Protein AF-A0A4V2Z3X0-F1 (afdb_monomer)

Mean predicted aligned error: 16.17 Å

Radius of gyration: 26.08 Å; Cα contacts (8 Å, |Δi|>4): 151; chains: 1; bounding box: 39×66×83 Å

Foldseek 3Di:
DDDDDDDDDDDDDDDDDDDDDDDDDDDDDDDDDDDDDDDDDDDDPDDDDDDDDDFPDPPVDDPLLVVQVVVCLVPVDGPPQWDWNDWDDCPVVLDPQADPVRHGWTKIKIQSDGDDPPDDSAQWIWMDTPVWIWIDRHNPPHTDTGD

Organism: NCBI:txid2541721

Solvent-accessible surface area (backbone atoms only — not comparable to full-atom values): 10164 Å² total; per-residue (Å²): 136,86,85,84,84,86,85,84,81,88,84,88,80,86,80,80,87,80,79,88,84,87,85,81,90,79,86,84,84,78,86,88,76,88,80,93,73,90,75,90,78,86,76,77,93,72,85,87,76,86,88,81,82,96,59,75,72,56,87,87,60,60,71,57,48,55,58,49,48,55,46,29,74,76,65,78,40,54,60,91,60,37,56,47,68,46,79,44,82,60,86,86,54,88,56,75,67,46,43,99,85,70,45,79,48,63,39,27,32,28,48,58,48,69,60,47,91,100,51,83,69,70,43,44,34,37,38,36,42,95,89,49,38,32,41,19,74,60,60,75,77,50,76,46,75,62,106

Sequence (147 aa):
MIHRFKSATTRNYLFWLFTFFALACQPATDNYQKTAASSQGAISKKDIKSDVSGRPVNSKIPKKVYTVLDYIRKHDRAPDGYVGGRKFGNFEKHLPLNDSNGRPARYREWDVNPKKKGKNRGAERLVTSEEKAWYTRDHYENFEEIK

Nearest PDB structures (foldseek):
  9jp3-assembly1_A  TM=5.839E-01  e=3.000E+00  Novipirellula artificiosorum
  1uzg-assembly1_B  TM=3.221E-01  e=1.524E+00  dengue virus type 3
  7bq5-assembly1_B  TM=3.815E-01  e=8.542E+00  Zika virus

Structure (mmCIF, N/CA/C/O backbone):
data_AF-A0A4V2Z3X0-F1
#
_entry.id   AF-A0A4V2Z3X0-F1
#
loop_
_atom_site.group_PDB
_atom_site.id
_atom_site.type_symbol
_atom_site.label_atom_id
_atom_site.label_alt_id
_atom_site.label_comp_id
_atom_site.label_asym_id
_atom_site.label_entity_id
_atom_site.label_seq_id
_atom_site.pdbx_PDB_ins_code
_atom_site.Cartn_x
_atom_site.Cartn_y
_atom_site.Cartn_z
_atom_site.occupancy
_atom_site.B_iso_or_equiv
_atom_site.auth_seq_id
_atom_site.auth_comp_id
_atom_site.auth_asym_id
_atom_site.auth_atom_id
_atom_site.pdbx_PDB_model_num
ATOM 1 N N . MET A 1 1 ? -24.569 27.528 -49.225 1.00 47.41 1 MET A N 1
ATOM 2 C CA . MET A 1 1 ? -25.768 27.820 -48.407 1.00 47.41 1 MET A CA 1
ATOM 3 C C . MET A 1 1 ? -25.524 27.335 -46.970 1.00 47.41 1 MET A C 1
ATOM 5 O O . MET A 1 1 ? -25.876 26.226 -46.622 1.00 47.41 1 MET A O 1
ATOM 9 N N . ILE A 1 2 ? -24.570 27.957 -46.271 1.00 51.41 2 ILE A N 1
ATOM 10 C CA . ILE A 1 2 ? -24.711 28.659 -44.974 1.00 51.41 2 ILE A CA 1
ATOM 11 C C . ILE A 1 2 ? -25.678 27.997 -43.968 1.00 51.41 2 ILE A C 1
ATOM 13 O O . ILE A 1 2 ? -26.873 28.285 -43.974 1.00 51.41 2 ILE A O 1
ATOM 17 N N . HIS A 1 3 ? -25.143 27.191 -43.043 1.00 46.25 3 HIS A N 1
ATOM 18 C CA . HIS A 1 3 ? -25.847 26.805 -41.817 1.00 46.25 3 HIS A CA 1
ATOM 19 C C . HIS A 1 3 ? -25.559 27.819 -40.702 1.00 46.25 3 HIS A C 1
ATOM 21 O O . HIS A 1 3 ? -24.411 28.074 -40.341 1.00 46.25 3 HIS A O 1
ATOM 27 N N . ARG A 1 4 ? -26.635 28.419 -40.183 1.00 57.12 4 ARG A N 1
ATOM 28 C CA . ARG A 1 4 ? -26.655 29.393 -39.087 1.00 57.12 4 ARG A CA 1
ATOM 29 C C . ARG A 1 4 ? -26.541 28.679 -37.738 1.00 57.12 4 ARG A C 1
ATOM 31 O O . ARG A 1 4 ? -27.425 27.898 -37.398 1.00 57.12 4 ARG A O 1
ATOM 38 N N . PHE A 1 5 ? -25.534 29.019 -36.936 1.00 60.62 5 PHE A N 1
ATOM 39 C CA . PHE A 1 5 ? -25.535 28.725 -35.502 1.00 60.62 5 PHE A CA 1
ATOM 40 C C . PHE A 1 5 ? -26.186 29.883 -34.738 1.00 60.62 5 PHE A C 1
ATOM 42 O O . PHE A 1 5 ? -25.735 31.024 -34.806 1.00 60.62 5 PHE A O 1
ATOM 49 N N . LYS A 1 6 ? -27.270 29.580 -34.017 1.00 57.28 6 LYS A N 1
ATOM 50 C CA . LYS A 1 6 ? -27.846 30.446 -32.985 1.00 57.28 6 LYS A CA 1
ATOM 51 C C . LYS A 1 6 ? -27.041 30.225 -31.703 1.00 57.28 6 LYS A C 1
ATOM 53 O O . LYS A 1 6 ? -27.023 29.108 -31.199 1.00 57.28 6 LYS A O 1
ATOM 58 N N . SER A 1 7 ? -26.402 31.268 -31.182 1.00 59.59 7 SER A N 1
ATOM 59 C CA . SER A 1 7 ? -25.887 31.281 -29.810 1.00 59.59 7 SER A CA 1
ATOM 60 C C . SER A 1 7 ? -26.827 32.122 -28.957 1.00 59.59 7 SER A C 1
ATOM 62 O O . SER A 1 7 ? -27.193 33.232 -29.343 1.00 59.59 7 SER A O 1
ATOM 64 N N . ALA A 1 8 ? -27.249 31.564 -27.829 1.00 59.69 8 ALA A N 1
ATOM 65 C CA . ALA A 1 8 ? -28.088 32.216 -26.844 1.00 59.69 8 ALA A CA 1
ATOM 66 C C . ALA A 1 8 ? -27.472 32.041 -25.453 1.00 59.69 8 ALA A C 1
ATOM 68 O O . ALA A 1 8 ? -26.941 30.979 -25.133 1.00 59.69 8 ALA A O 1
ATOM 69 N N . THR A 1 9 ? -27.730 33.050 -24.619 1.00 58.22 9 THR A N 1
ATOM 70 C CA . THR A 1 9 ? -27.835 32.995 -23.148 1.00 58.22 9 THR A CA 1
ATOM 71 C C . THR A 1 9 ? -26.636 33.517 -22.338 1.00 58.22 9 THR A C 1
ATOM 73 O O . THR A 1 9 ? -25.744 32.791 -21.921 1.00 58.22 9 THR A O 1
ATOM 76 N N . THR A 1 10 ? -26.695 34.830 -22.089 1.00 59.84 10 THR A N 1
ATOM 77 C CA . THR A 1 10 ? -26.575 35.542 -20.794 1.00 59.84 10 THR A CA 1
ATOM 78 C C . THR A 1 10 ? -26.202 34.756 -19.526 1.00 59.84 10 THR A C 1
ATOM 80 O O . THR A 1 10 ? -26.907 33.814 -19.170 1.00 59.84 10 THR A O 1
ATOM 83 N N . ARG A 1 11 ? -25.307 35.328 -18.697 1.00 62.56 11 ARG A N 1
ATOM 84 C CA . ARG A 1 11 ? -25.654 35.710 -17.306 1.00 62.56 11 ARG A CA 1
ATOM 85 C C . ARG A 1 11 ? -24.600 36.580 -16.612 1.00 62.56 11 ARG A C 1
ATOM 87 O O . ARG A 1 11 ? -23.428 36.235 -16.530 1.00 62.56 11 ARG A O 1
ATOM 94 N N . ASN A 1 12 ? -25.109 37.685 -16.073 1.00 53.34 12 ASN A N 1
ATOM 95 C CA . ASN A 1 12 ? -24.465 38.648 -15.187 1.00 53.34 12 ASN A CA 1
ATOM 96 C C . ASN A 1 12 ? -24.002 37.994 -13.878 1.00 53.34 12 ASN A C 1
ATOM 98 O O . ASN A 1 12 ? -24.761 37.237 -13.272 1.00 53.34 12 ASN A O 1
ATOM 102 N N . TYR A 1 13 ? -22.821 38.378 -13.392 1.00 56.12 13 TYR A N 1
ATOM 103 C CA . TYR A 1 13 ? -22.401 38.144 -12.011 1.00 56.12 13 TYR A CA 1
ATOM 104 C C . TYR A 1 13 ? 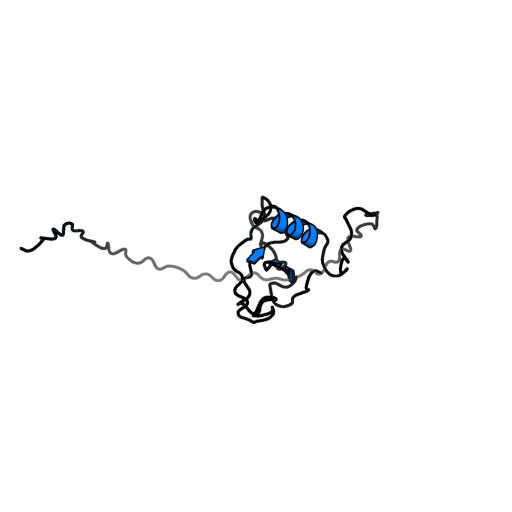-22.095 39.482 -11.339 1.00 56.12 13 TYR A C 1
ATOM 106 O O . TYR A 1 13 ? -21.046 40.087 -11.541 1.00 56.12 13 TYR A O 1
ATOM 114 N N . LEU A 1 14 ? -23.068 39.938 -10.550 1.00 58.66 14 LEU A N 1
ATOM 115 C CA . LEU A 1 14 ? -22.946 41.027 -9.592 1.00 58.66 14 LEU A CA 1
ATOM 116 C C . LEU A 1 14 ? -22.239 40.446 -8.355 1.00 58.66 14 LEU A C 1
ATOM 118 O O . LEU A 1 14 ? -22.847 39.703 -7.585 1.00 58.66 14 LEU A O 1
ATOM 122 N N . PHE A 1 15 ? -20.939 40.700 -8.208 1.00 50.09 15 PHE A N 1
ATOM 123 C CA . PHE A 1 15 ? -20.175 40.264 -7.039 1.00 50.09 15 PHE A CA 1
ATOM 124 C C . PHE A 1 15 ? -20.413 41.230 -5.875 1.00 50.09 15 PHE A C 1
ATOM 126 O O . PHE A 1 15 ? -20.062 42.406 -5.933 1.00 50.09 15 PHE A O 1
ATOM 133 N N . TRP A 1 16 ? -21.038 40.704 -4.826 1.00 50.00 16 TRP A N 1
ATOM 134 C CA . TRP A 1 16 ? -21.226 41.363 -3.540 1.00 50.00 16 TRP A CA 1
ATOM 135 C C . TRP A 1 16 ? -19.878 41.564 -2.834 1.00 50.00 16 TRP A C 1
ATOM 137 O O . TRP A 1 16 ? -19.150 40.606 -2.573 1.00 50.00 16 TRP A O 1
ATOM 147 N N . LEU A 1 17 ? -19.583 42.820 -2.495 1.00 52.94 17 LEU A N 1
ATOM 148 C CA . LEU A 1 17 ? -18.547 43.218 -1.547 1.00 52.94 17 LEU A CA 1
ATOM 149 C C . LEU A 1 17 ? -18.956 42.751 -0.143 1.00 52.94 17 LEU A C 1
ATOM 151 O O . LEU A 1 17 ? -19.873 43.319 0.445 1.00 52.94 17 LEU A O 1
ATOM 155 N N . PHE A 1 18 ? -18.273 41.741 0.401 1.00 59.72 18 PHE A N 1
ATOM 156 C CA . PHE A 1 18 ? -18.331 41.441 1.831 1.00 59.72 18 PHE A CA 1
ATOM 157 C C . PHE A 1 18 ? -17.115 42.041 2.532 1.00 59.72 18 PHE A C 1
ATOM 159 O O . PHE A 1 18 ? -15.962 41.695 2.282 1.00 59.72 18 PHE A O 1
ATOM 166 N N . THR A 1 19 ? -17.432 42.998 3.389 1.00 60.59 19 THR A N 1
ATOM 167 C CA . THR A 1 19 ? -16.558 43.798 4.230 1.00 60.59 19 THR A CA 1
ATOM 168 C C . THR A 1 19 ? -15.903 42.986 5.346 1.00 60.59 19 THR A C 1
ATOM 170 O O . THR A 1 19 ? -16.560 42.209 6.033 1.00 60.59 19 THR A O 1
ATOM 173 N N . PHE A 1 20 ? -14.607 43.251 5.518 1.00 51.56 20 PHE A N 1
ATOM 174 C CA . PHE A 1 20 ? -13.796 43.221 6.738 1.00 51.56 20 PHE A CA 1
ATOM 175 C C . PHE A 1 20 ? -14.487 42.810 8.051 1.00 51.56 20 PHE A C 1
ATOM 177 O O . PHE A 1 20 ? -15.331 43.533 8.575 1.00 51.56 20 PHE A O 1
ATOM 184 N N . PHE A 1 21 ? -13.961 41.755 8.679 1.00 57.47 21 PHE A N 1
ATOM 185 C CA . PHE A 1 21 ? -13.927 41.654 10.136 1.00 57.47 21 PHE A CA 1
ATOM 186 C C . PHE A 1 21 ? -12.548 41.141 10.561 1.00 57.47 21 PHE A C 1
ATOM 188 O O . PHE A 1 21 ? -12.214 39.970 10.398 1.00 57.47 21 PHE A O 1
ATOM 195 N N . ALA A 1 22 ? -11.718 42.060 11.046 1.00 55.94 22 ALA A N 1
ATOM 196 C CA . ALA A 1 22 ? -10.508 41.747 11.786 1.00 55.94 22 ALA A CA 1
ATOM 197 C C . ALA A 1 22 ? -10.879 41.671 13.266 1.00 55.94 22 ALA A C 1
ATOM 199 O O . ALA A 1 22 ? -11.496 42.614 13.750 1.00 55.94 22 ALA A O 1
ATOM 200 N N . LEU A 1 23 ? -10.471 40.620 13.985 1.00 61.12 23 LEU A N 1
ATOM 201 C CA . LEU A 1 23 ? -10.024 40.763 15.373 1.00 61.12 23 LEU A CA 1
ATOM 202 C C . LEU A 1 23 ? -9.364 39.489 15.924 1.00 61.12 23 LE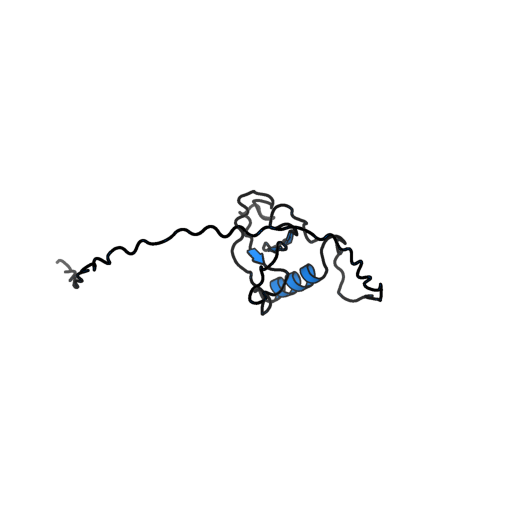U A C 1
ATOM 204 O O . LEU A 1 23 ? -9.896 38.391 15.809 1.00 61.12 23 LEU A O 1
ATOM 208 N N . ALA A 1 24 ? -8.253 39.744 16.615 1.00 55.09 24 ALA A N 1
ATOM 209 C CA . ALA A 1 24 ? -7.669 39.005 17.733 1.00 55.09 24 ALA A CA 1
ATOM 210 C C . ALA A 1 24 ? -6.930 37.680 17.464 1.00 55.09 24 ALA A C 1
ATOM 212 O O . ALA A 1 24 ? -7.474 36.581 1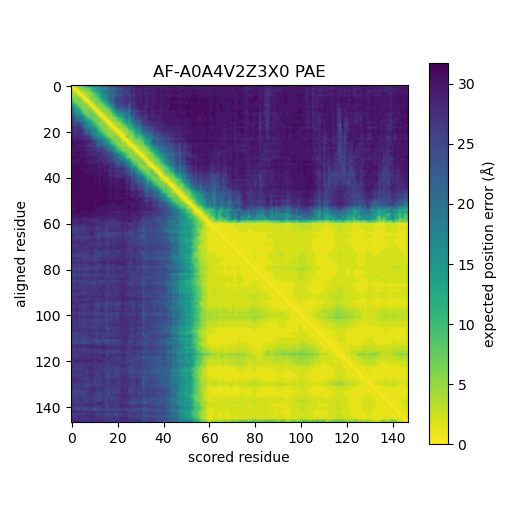7.444 1.00 55.09 24 ALA A O 1
ATOM 213 N N . CYS A 1 25 ? -5.608 37.842 17.414 1.00 47.09 25 CYS A N 1
ATOM 214 C CA . CYS A 1 25 ? -4.602 36.871 17.820 1.00 47.09 25 CYS A CA 1
ATOM 215 C C . CYS A 1 25 ? -4.727 36.572 19.329 1.00 47.09 25 CYS A C 1
ATOM 217 O O . CYS A 1 25 ? -4.799 37.505 20.130 1.00 47.09 25 CYS A O 1
ATOM 219 N N . GLN A 1 26 ? -4.690 35.296 19.715 1.00 66.19 26 GLN A N 1
ATOM 220 C CA . GLN A 1 26 ? -4.328 34.860 21.067 1.00 66.19 26 GLN A CA 1
ATOM 221 C C . GLN A 1 26 ? -3.438 33.609 20.967 1.00 66.19 26 GLN A C 1
ATOM 223 O O . GLN A 1 26 ? -3.891 32.593 20.437 1.00 66.19 26 GLN A O 1
ATOM 228 N N . PRO A 1 27 ? -2.184 33.646 21.453 1.00 55.84 27 PRO A N 1
ATOM 229 C CA . PRO A 1 27 ? -1.396 32.445 21.692 1.00 55.84 27 PRO A CA 1
ATOM 230 C C . PRO A 1 27 ? -1.731 31.873 23.077 1.00 55.84 27 PRO A C 1
ATOM 232 O O . PRO A 1 27 ? -1.501 32.518 24.098 1.00 55.84 27 PRO A O 1
ATOM 235 N N . ALA A 1 28 ? -2.256 30.649 23.119 1.00 58.50 28 ALA A N 1
ATOM 236 C CA . ALA A 1 28 ? -2.343 29.878 24.353 1.00 58.50 28 ALA A CA 1
ATOM 237 C C . ALA A 1 28 ? -1.002 29.165 24.586 1.00 58.50 28 ALA A C 1
ATOM 239 O O . ALA A 1 28 ? -0.613 28.277 23.827 1.00 58.50 28 ALA A O 1
ATOM 240 N N . THR A 1 29 ? -0.272 29.587 25.616 1.00 51.00 29 THR A N 1
ATOM 241 C CA . THR A 1 29 ? 0.888 28.869 26.149 1.00 51.00 29 THR A CA 1
ATOM 242 C C . THR A 1 29 ? 0.403 27.808 27.129 1.00 51.00 29 THR A C 1
ATOM 244 O O . THR A 1 29 ? 0.099 28.137 28.276 1.00 51.00 29 THR A O 1
ATOM 247 N N . ASP A 1 30 ? 0.371 26.545 26.7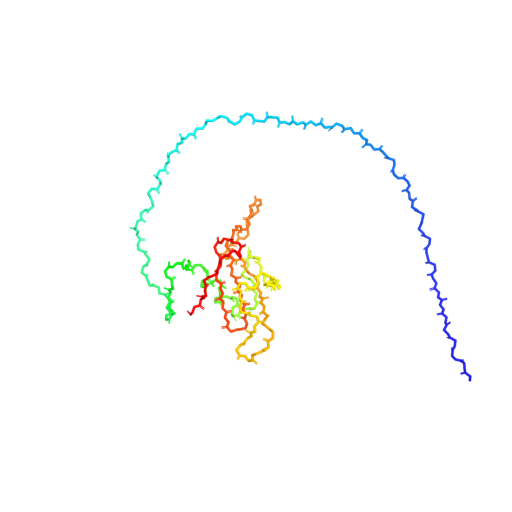11 1.00 47.41 30 ASP A N 1
ATOM 248 C CA . ASP A 1 30 ? 0.242 25.430 27.648 1.00 47.41 30 ASP A CA 1
ATOM 249 C C . ASP A 1 30 ? 1.632 24.946 28.067 1.00 47.41 30 ASP A C 1
ATOM 251 O O . ASP A 1 30 ? 2.394 24.352 27.301 1.00 47.41 30 ASP A O 1
ATOM 255 N N . ASN A 1 31 ? 1.955 25.240 29.326 1.00 47.59 31 ASN A N 1
ATOM 256 C CA . ASN A 1 31 ? 3.069 24.670 30.067 1.00 47.59 31 ASN A CA 1
ATOM 257 C C . ASN A 1 31 ? 2.905 23.147 30.147 1.00 47.59 31 ASN A C 1
ATOM 259 O O . ASN A 1 31 ? 2.089 22.643 30.918 1.00 47.59 31 ASN A O 1
ATOM 263 N N . TYR A 1 32 ? 3.718 22.404 29.398 1.00 33.72 32 TYR A N 1
ATOM 264 C CA . TYR A 1 32 ? 3.840 20.961 29.563 1.00 33.72 32 TYR A CA 1
ATOM 265 C C . TYR A 1 32 ? 4.989 20.661 30.530 1.00 33.72 32 TYR A C 1
ATOM 267 O O . TYR A 1 32 ? 6.158 20.619 30.147 1.00 33.72 32 TYR A O 1
ATOM 275 N N . GLN A 1 33 ? 4.653 20.442 31.801 1.00 37.69 33 GLN A N 1
ATOM 276 C CA . GLN A 1 33 ? 5.527 19.733 32.728 1.00 37.69 33 GLN A CA 1
ATOM 277 C C . GLN A 1 33 ? 4.891 18.416 33.176 1.00 37.69 33 GLN A C 1
ATOM 279 O O . GLN A 1 33 ? 3.797 18.387 33.725 1.00 37.69 33 GLN A O 1
ATOM 284 N N . LYS A 1 34 ? 5.720 17.371 33.051 1.00 34.97 34 LYS A N 1
ATOM 285 C CA . LYS A 1 34 ? 5.824 16.212 33.945 1.00 34.97 34 LYS A CA 1
ATOM 286 C C . LYS A 1 34 ? 4.711 15.159 33.845 1.00 34.97 34 LYS A C 1
ATOM 288 O O . LYS A 1 34 ? 3.622 15.304 34.378 1.00 34.97 34 LYS A O 1
ATOM 293 N N . THR A 1 35 ? 5.072 13.988 33.325 1.00 33.28 35 THR A N 1
ATOM 294 C CA . THR A 1 35 ? 5.347 12.801 34.164 1.00 33.28 35 THR A CA 1
ATOM 295 C C . THR A 1 35 ? 5.779 11.621 33.292 1.00 33.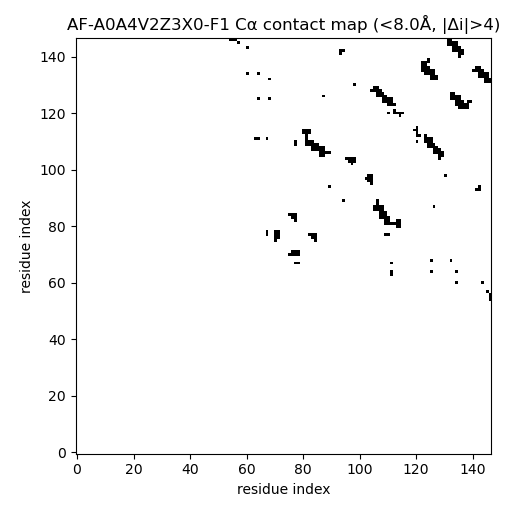28 35 THR A C 1
ATOM 297 O O . THR A 1 35 ? 5.086 11.201 32.371 1.00 33.28 35 THR A O 1
ATOM 300 N N . ALA A 1 36 ? 6.951 11.073 33.607 1.00 37.84 36 ALA A N 1
ATOM 301 C CA . ALA A 1 36 ? 7.309 9.715 33.244 1.00 37.84 36 ALA A CA 1
ATOM 302 C C . ALA A 1 36 ? 6.486 8.754 34.112 1.00 37.84 36 ALA A C 1
ATOM 304 O O . ALA A 1 36 ? 6.528 8.851 35.337 1.00 37.84 36 ALA A O 1
ATOM 305 N N . ALA A 1 37 ? 5.771 7.823 33.485 1.00 37.19 37 ALA A N 1
ATOM 306 C CA . ALA A 1 37 ? 5.239 6.639 34.145 1.00 37.19 37 ALA A CA 1
ATOM 307 C C . ALA A 1 37 ? 5.107 5.498 33.127 1.00 37.19 37 ALA A C 1
ATOM 309 O O . ALA A 1 37 ? 4.144 5.387 32.374 1.00 37.19 37 ALA A O 1
ATOM 310 N N . SER A 1 38 ? 6.148 4.666 33.108 1.00 32.50 38 SER A N 1
ATOM 311 C CA . SER A 1 38 ? 6.048 3.207 33.130 1.00 32.50 38 SER A CA 1
ATOM 312 C C . SER A 1 38 ? 4.617 2.673 33.306 1.00 32.50 38 SER A C 1
ATOM 314 O O . SER A 1 38 ? 4.026 2.807 34.376 1.00 32.50 38 SER A O 1
ATOM 316 N N . SER A 1 39 ? 4.127 1.932 32.315 1.00 39.88 39 SER A N 1
ATOM 317 C CA . SER A 1 39 ? 3.389 0.703 32.604 1.00 39.88 39 SER A CA 1
ATOM 318 C C . SER A 1 39 ? 3.651 -0.324 31.508 1.00 39.88 39 SER A C 1
ATOM 320 O O . SER A 1 39 ? 3.173 -0.252 30.377 1.00 39.88 39 SER A O 1
ATOM 322 N N . GLN A 1 40 ? 4.487 -1.289 31.877 1.00 36.12 40 GLN A N 1
ATOM 323 C CA . GLN A 1 40 ? 4.580 -2.586 31.239 1.00 36.12 40 GLN A CA 1
ATOM 324 C C . GLN A 1 40 ? 3.211 -3.265 31.374 1.00 36.12 40 GLN A C 1
ATOM 326 O O . GLN A 1 40 ? 2.846 -3.751 32.440 1.00 36.12 40 GLN A O 1
ATOM 331 N N . GLY A 1 41 ? 2.438 -3.271 30.292 1.00 29.97 41 GLY A N 1
ATOM 332 C CA . GLY A 1 41 ? 1.264 -4.122 30.145 1.00 29.97 41 GLY A CA 1
ATOM 333 C C . GLY A 1 41 ? 1.683 -5.437 29.507 1.00 29.97 41 GLY A C 1
ATOM 334 O O . GLY A 1 41 ? 1.774 -5.536 28.285 1.00 29.97 41 GLY A O 1
ATOM 335 N N . ALA A 1 42 ? 1.977 -6.434 30.338 1.00 37.78 42 ALA A N 1
ATOM 336 C CA . ALA A 1 42 ? 2.205 -7.806 29.916 1.00 37.78 42 ALA A CA 1
ATOM 337 C C . ALA A 1 42 ? 0.953 -8.349 29.206 1.00 37.78 42 ALA A C 1
ATOM 339 O O . ALA A 1 42 ? -0.059 -8.628 29.847 1.00 37.78 42 ALA A O 1
ATOM 340 N N . ILE A 1 43 ? 1.017 -8.521 27.883 1.00 37.91 43 ILE A N 1
ATOM 341 C CA . ILE A 1 43 ? 0.038 -9.330 27.153 1.00 37.91 43 ILE A CA 1
ATOM 342 C C . ILE A 1 43 ? 0.636 -10.715 26.949 1.00 37.91 43 ILE A C 1
ATOM 344 O O . ILE A 1 43 ? 1.602 -10.927 26.216 1.00 37.91 43 ILE A O 1
ATOM 348 N N . SER A 1 44 ? 0.021 -11.624 27.694 1.00 34.91 44 SER A N 1
ATOM 349 C CA . SER A 1 44 ? 0.133 -13.070 27.680 1.00 34.91 44 SER A CA 1
ATOM 350 C C . SER A 1 44 ? 0.374 -13.648 26.282 1.00 34.91 44 SER A C 1
ATOM 352 O O . SER A 1 44 ? -0.425 -13.472 25.360 1.00 34.91 44 SER A O 1
ATOM 354 N N . LYS A 1 45 ? 1.473 -14.401 26.157 1.00 47.44 45 LYS A N 1
ATOM 355 C CA . LYS A 1 45 ? 1.640 -15.431 25.133 1.00 47.44 45 LYS A CA 1
ATOM 356 C C . LYS A 1 45 ? 0.560 -16.486 25.365 1.00 47.44 45 LYS A C 1
ATOM 358 O O . LYS A 1 45 ? 0.717 -17.337 26.236 1.00 47.44 45 LYS A O 1
ATOM 363 N N . LYS A 1 46 ? -0.512 -16.450 24.579 1.00 37.44 46 LYS A N 1
ATOM 364 C CA . LYS A 1 46 ? -1.400 -17.601 24.433 1.00 37.44 46 LYS A CA 1
ATOM 365 C C . LYS A 1 46 ? -1.895 -17.707 22.994 1.00 37.44 46 LYS A C 1
ATOM 367 O O . LYS A 1 46 ? -2.739 -16.941 22.551 1.00 37.44 46 LYS A O 1
ATOM 372 N N . ASP A 1 47 ? -1.258 -18.636 22.291 1.00 50.19 47 ASP A N 1
ATOM 373 C CA . ASP A 1 47 ? -1.807 -19.479 21.232 1.00 50.19 47 ASP A CA 1
ATOM 374 C C . ASP A 1 47 ? -2.564 -18.797 20.082 1.00 50.19 47 ASP A C 1
ATOM 376 O O . ASP A 1 47 ? -3.785 -18.681 20.092 1.00 50.19 47 ASP A O 1
ATOM 380 N N . ILE A 1 48 ? -1.846 -18.494 18.996 1.00 44.09 48 ILE A N 1
ATOM 381 C CA . ILE A 1 48 ? -2.433 -18.569 17.650 1.00 44.09 48 ILE A CA 1
ATOM 382 C C . ILE A 1 48 ? -1.583 -19.533 16.822 1.00 44.09 48 ILE A C 1
ATOM 384 O O . ILE A 1 48 ? -0.656 -19.141 16.112 1.00 44.09 48 ILE A O 1
ATOM 388 N N . LYS A 1 49 ? -1.903 -20.823 16.949 1.00 45.97 49 LYS A N 1
ATOM 389 C CA . LYS A 1 49 ? -1.576 -21.836 15.944 1.00 45.97 49 LYS A CA 1
ATOM 390 C C . LYS A 1 49 ? -2.634 -21.784 14.838 1.00 45.97 49 LYS A C 1
ATOM 392 O O . LYS A 1 49 ? -3.813 -21.723 15.160 1.00 45.97 49 LYS A O 1
ATOM 397 N N . SER A 1 50 ? -2.148 -21.796 13.588 1.00 52.69 50 SER A N 1
ATOM 398 C CA . SER A 1 50 ? -2.759 -22.296 12.334 1.00 52.69 50 SER A CA 1
ATOM 399 C C . SER A 1 50 ? -4.236 -21.963 12.083 1.00 52.69 50 SER A C 1
ATOM 401 O O . SER A 1 50 ? -5.108 -22.366 12.832 1.00 52.69 50 SER A O 1
ATOM 403 N N . ASP A 1 51 ? -4.610 -21.304 10.993 1.00 50.09 51 ASP A N 1
ATOM 404 C CA . ASP A 1 51 ? -4.604 -21.958 9.681 1.00 50.09 51 ASP A CA 1
ATOM 405 C C . ASP A 1 51 ? -4.990 -20.922 8.607 1.00 50.09 51 ASP A C 1
ATOM 407 O O . ASP A 1 51 ? -6.091 -20.388 8.673 1.00 50.09 51 ASP A O 1
ATOM 411 N N . VAL A 1 52 ? -4.073 -20.568 7.696 1.00 51.31 52 VAL A N 1
ATOM 412 C CA . VAL A 1 52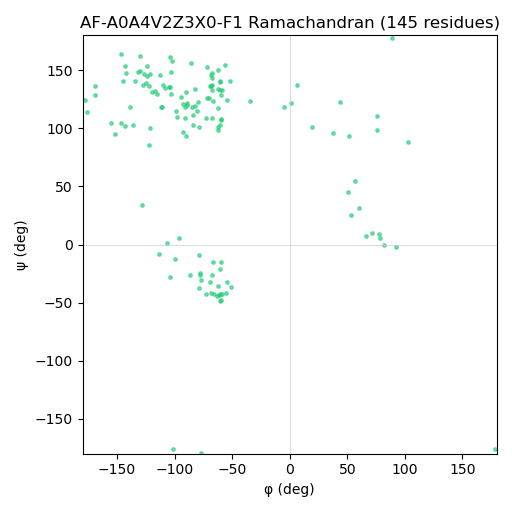 ? -4.373 -20.009 6.359 1.00 51.31 52 VAL A CA 1
ATOM 413 C C . VAL A 1 52 ? -3.178 -20.337 5.452 1.00 51.31 52 VAL A C 1
ATOM 415 O O . VAL A 1 52 ? -2.104 -19.753 5.585 1.00 51.31 52 VAL A O 1
ATOM 418 N N . SER A 1 53 ? -3.378 -21.326 4.582 1.00 52.31 53 SER A N 1
ATOM 419 C CA . SER A 1 53 ? -2.756 -21.544 3.266 1.00 52.31 53 SER A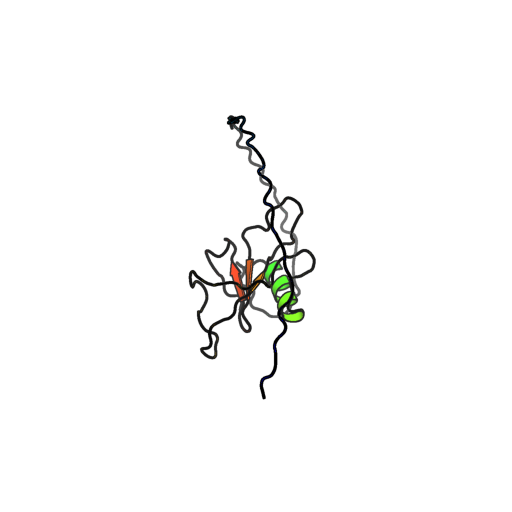 CA 1
ATOM 420 C C . SER A 1 53 ? -1.424 -20.831 2.942 1.00 52.31 53 SER A C 1
ATOM 422 O O . SER A 1 53 ? -1.396 -19.693 2.477 1.00 52.31 53 SER A O 1
ATOM 424 N N . GLY A 1 54 ? -0.323 -21.579 3.053 1.00 55.38 54 GLY A N 1
ATOM 425 C CA . GLY A 1 54 ? 0.624 -21.801 1.947 1.00 55.38 54 GLY A CA 1
ATOM 426 C C . GLY A 1 54 ? 1.461 -20.651 1.370 1.00 55.38 54 GLY A C 1
ATOM 427 O O . GLY A 1 54 ? 2.141 -20.892 0.376 1.00 55.38 54 GLY A O 1
ATOM 428 N N . ARG A 1 55 ? 1.466 -19.440 1.940 1.00 57.78 55 ARG A N 1
ATOM 429 C CA . ARG A 1 55 ? 2.355 -18.347 1.496 1.00 57.78 55 ARG A CA 1
ATOM 430 C C . ARG A 1 55 ? 3.514 -18.157 2.483 1.00 57.78 55 ARG A C 1
ATOM 432 O O . ARG A 1 55 ? 3.253 -18.167 3.688 1.00 57.78 55 ARG A O 1
ATOM 439 N N . PRO A 1 56 ? 4.778 -17.995 2.042 1.00 56.75 56 PRO A N 1
ATOM 440 C CA . PRO A 1 56 ? 5.886 -17.698 2.948 1.00 56.75 56 PRO A CA 1
ATOM 441 C C . PRO A 1 56 ? 5.646 -16.352 3.643 1.00 56.75 56 PRO A C 1
ATOM 443 O O . PRO A 1 56 ? 5.888 -15.284 3.089 1.00 56.75 56 PRO A O 1
ATOM 446 N N . VAL A 1 57 ? 5.147 -16.401 4.878 1.00 58.94 57 VAL A N 1
ATOM 447 C CA . VAL A 1 57 ? 4.893 -15.204 5.678 1.00 58.94 57 VAL A CA 1
ATOM 448 C C . VAL A 1 57 ? 6.237 -14.646 6.136 1.00 58.94 57 VAL A C 1
ATOM 450 O O . VAL A 1 57 ? 6.897 -15.219 7.002 1.00 58.94 57 VAL A O 1
ATOM 453 N N . ASN A 1 58 ? 6.649 -13.510 5.573 1.00 72.94 58 ASN A N 1
ATOM 454 C CA . ASN A 1 58 ? 7.735 -12.721 6.148 1.00 72.94 58 ASN A CA 1
ATOM 455 C C . ASN A 1 58 ? 7.286 -12.259 7.543 1.00 72.94 58 ASN A C 1
ATOM 457 O O . ASN A 1 58 ? 6.310 -11.515 7.660 1.00 72.94 58 ASN A O 1
ATOM 461 N N . SER A 1 59 ? 7.992 -12.696 8.590 1.00 72.62 59 SER A N 1
ATOM 462 C CA . SER A 1 59 ? 7.649 -12.430 9.995 1.00 72.62 59 SER A CA 1
ATOM 463 C C . SER A 1 59 ? 7.612 -10.941 10.358 1.00 72.62 59 SER A C 1
ATOM 465 O O . SER A 1 59 ? 7.045 -10.581 11.389 1.00 72.62 59 SER A O 1
ATOM 467 N N . LYS A 1 60 ? 8.173 -10.067 9.512 1.00 88.88 60 LYS A N 1
ATOM 468 C CA . LYS A 1 60 ? 8.130 -8.607 9.668 1.00 88.88 60 LYS A CA 1
ATOM 469 C C . LYS A 1 60 ? 6.797 -7.981 9.243 1.00 88.88 60 LYS A C 1
ATOM 471 O O . LYS A 1 60 ? 6.438 -6.922 9.756 1.00 88.88 60 LYS A O 1
ATOM 476 N N . ILE A 1 61 ? 6.042 -8.638 8.360 1.00 95.62 61 ILE A N 1
ATOM 477 C CA . ILE A 1 61 ? 4.779 -8.116 7.826 1.00 95.62 61 ILE A CA 1
ATOM 478 C C . ILE A 1 61 ? 3.612 -8.634 8.684 1.00 95.62 61 ILE A C 1
ATOM 480 O O . ILE A 1 61 ? 3.412 -9.848 8.780 1.00 95.62 61 ILE A O 1
ATOM 484 N N . PRO A 1 62 ? 2.799 -7.757 9.303 1.00 96.12 62 PRO A N 1
ATOM 485 C CA . PRO A 1 62 ? 1.684 -8.188 10.144 1.00 96.12 62 PRO A CA 1
ATOM 486 C C . PRO A 1 62 ? 0.636 -9.021 9.386 1.00 96.12 62 PRO A C 1
ATOM 488 O O . PRO A 1 62 ? 0.232 -8.659 8.282 1.00 96.12 62 PRO A O 1
ATOM 491 N N . LYS A 1 63 ? 0.087 -10.072 10.019 1.00 96.12 63 LYS A N 1
ATOM 492 C CA . LYS A 1 63 ? -0.931 -10.970 9.419 1.00 96.12 63 LYS A CA 1
ATOM 493 C C . LYS A 1 63 ? -2.127 -10.224 8.804 1.00 96.12 63 LYS A C 1
ATOM 495 O O . LYS A 1 63 ? -2.602 -10.605 7.739 1.00 96.12 63 LYS A O 1
ATOM 500 N N . LYS A 1 64 ? -2.567 -9.123 9.430 1.00 96.56 64 LYS A N 1
ATOM 501 C CA . LYS A 1 64 ? -3.664 -8.268 8.933 1.00 96.56 64 LYS A CA 1
ATOM 502 C C . LYS A 1 64 ? -3.439 -7.768 7.500 1.00 96.56 64 LYS A C 1
ATOM 504 O O . LYS A 1 64 ? -4.402 -7.616 6.761 1.00 96.56 64 LYS A O 1
ATOM 509 N N . VAL A 1 65 ? -2.185 -7.536 7.101 1.00 98.19 65 VAL A N 1
ATOM 510 C CA . VAL A 1 65 ? -1.840 -7.032 5.765 1.00 98.19 65 VAL A CA 1
ATOM 511 C C . VAL A 1 65 ? -2.188 -8.069 4.703 1.00 98.19 65 VAL A C 1
ATOM 513 O O . VAL A 1 65 ? -2.794 -7.717 3.696 1.00 98.19 65 VAL A O 1
ATOM 516 N N . TYR A 1 66 ? -1.884 -9.344 4.959 1.00 97.88 66 TYR A N 1
ATOM 517 C CA . TYR A 1 66 ? -2.239 -10.450 4.067 1.00 97.88 66 TYR A CA 1
ATOM 518 C C . TYR A 1 66 ? -3.758 -10.591 3.938 1.00 97.88 66 TYR A C 1
ATOM 520 O O . TYR A 1 66 ? -4.270 -10.657 2.829 1.00 97.88 66 TYR A O 1
ATOM 528 N N . THR A 1 67 ? -4.496 -10.508 5.050 1.00 97.81 67 THR A N 1
ATOM 529 C CA . THR A 1 67 ? -5.969 -10.547 5.024 1.00 97.81 67 THR A CA 1
ATOM 530 C C . THR A 1 67 ? -6.568 -9.424 4.171 1.00 97.81 67 THR A C 1
ATOM 532 O O . THR A 1 67 ? -7.494 -9.654 3.396 1.00 97.81 67 THR A O 1
ATOM 535 N N . VAL A 1 68 ? -6.035 -8.205 4.290 1.00 98.44 68 VAL A N 1
ATOM 536 C CA . VAL A 1 68 ? -6.482 -7.062 3.481 1.00 98.44 68 VAL A CA 1
ATOM 537 C C . VAL A 1 68 ? -6.093 -7.249 2.010 1.00 98.44 68 VAL A C 1
ATOM 539 O O . VAL A 1 68 ? -6.914 -6.985 1.133 1.00 98.44 68 VAL A O 1
ATOM 542 N N . LEU A 1 69 ? -4.881 -7.740 1.729 1.00 98.56 69 LEU A N 1
ATOM 543 C CA . LEU A 1 69 ? -4.421 -8.033 0.371 1.00 98.56 69 LEU A CA 1
ATOM 544 C C . LEU A 1 69 ? -5.321 -9.065 -0.318 1.00 98.56 69 LEU A C 1
ATOM 546 O O . LEU A 1 69 ? -5.752 -8.823 -1.443 1.00 98.56 69 LEU A O 1
ATOM 550 N N . ASP A 1 70 ? -5.646 -10.168 0.353 1.00 98.44 70 ASP A N 1
ATOM 551 C CA . ASP A 1 70 ? -6.512 -11.217 -0.196 1.00 98.44 70 ASP A CA 1
ATOM 552 C C . ASP A 1 70 ? -7.905 -10.669 -0.530 1.00 98.44 70 ASP A C 1
ATOM 554 O O . ASP A 1 70 ? -8.443 -10.928 -1.610 1.00 98.44 70 ASP A O 1
ATOM 558 N N . TYR A 1 71 ? -8.464 -9.834 0.353 1.00 98.69 71 TYR A N 1
ATOM 559 C CA . TYR A 1 71 ? -9.734 -9.158 0.096 1.00 98.69 71 TYR A CA 1
ATOM 560 C C . TYR A 1 71 ? -9.658 -8.258 -1.144 1.00 98.69 71 TYR A C 1
ATOM 562 O O . TYR A 1 71 ? -10.520 -8.337 -2.020 1.00 98.69 71 TYR A O 1
ATOM 570 N N . ILE A 1 72 ? -8.619 -7.424 -1.252 1.00 98.50 72 ILE A N 1
ATOM 571 C CA . ILE A 1 72 ? -8.429 -6.519 -2.395 1.00 98.50 72 ILE A CA 1
ATOM 572 C C . ILE A 1 72 ? -8.291 -7.309 -3.694 1.00 98.50 72 ILE A C 1
ATOM 574 O O . ILE A 1 72 ? -8.913 -6.949 -4.687 1.00 98.50 72 ILE A O 1
ATOM 578 N N . ARG A 1 73 ? -7.517 -8.400 -3.701 1.00 98.00 73 ARG A N 1
ATOM 579 C CA . ARG A 1 73 ? -7.344 -9.243 -4.894 1.00 98.00 73 ARG A CA 1
ATOM 580 C C . ARG A 1 73 ? -8.654 -9.878 -5.347 1.00 98.00 73 ARG A C 1
ATOM 582 O O . ARG A 1 73 ? -8.873 -10.008 -6.545 1.00 98.00 73 ARG A O 1
ATOM 589 N N . LYS A 1 74 ? -9.523 -10.244 -4.404 1.00 98.50 74 LYS A N 1
ATOM 590 C CA . LYS A 1 74 ? -10.818 -10.867 -4.691 1.00 98.50 74 LYS A CA 1
ATOM 591 C C . LYS A 1 74 ? -11.894 -9.871 -5.126 1.00 98.50 74 LYS A C 1
ATOM 593 O O . LYS A 1 74 ? -12.733 -10.211 -5.953 1.00 98.50 74 LYS A O 1
ATOM 598 N N . HIS A 1 75 ? -11.913 -8.679 -4.537 1.00 98.44 75 HIS A N 1
ATOM 599 C CA . HIS A 1 75 ? -13.036 -7.742 -4.664 1.00 98.44 75 HIS A CA 1
ATOM 600 C C . HIS A 1 75 ? -12.703 -6.454 -5.418 1.00 98.44 75 HIS A C 1
ATOM 602 O O . HIS A 1 75 ? -13.603 -5.655 -5.665 1.00 98.44 75 HIS A O 1
ATOM 608 N N . ASP A 1 76 ? -11.429 -6.226 -5.726 1.00 98.12 76 ASP A N 1
ATOM 609 C CA . ASP A 1 76 ? -10.905 -5.010 -6.353 1.00 98.12 76 ASP A CA 1
ATOM 610 C C . ASP A 1 76 ? -11.290 -3.698 -5.636 1.00 98.12 76 ASP A C 1
ATOM 612 O O . ASP A 1 76 ? -11.326 -2.616 -6.220 1.00 98.12 76 ASP A O 1
ATOM 616 N N . ARG A 1 77 ? -11.574 -3.774 -4.330 1.00 98.62 77 ARG A N 1
ATOM 617 C CA . ARG A 1 77 ? -11.963 -2.637 -3.486 1.00 98.62 77 ARG A CA 1
ATOM 618 C C . ARG A 1 77 ? -11.456 -2.798 -2.059 1.00 98.62 77 ARG A C 1
ATOM 620 O O . ARG A 1 77 ? -11.106 -3.896 -1.630 1.00 98.62 77 ARG A O 1
ATOM 627 N N . ALA A 1 78 ? -11.459 -1.699 -1.308 1.00 98.44 7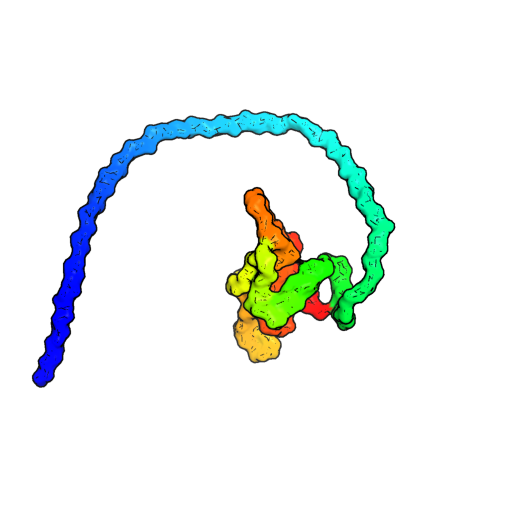8 ALA A N 1
ATOM 628 C CA . ALA A 1 78 ? -11.122 -1.731 0.108 1.00 98.44 78 ALA A CA 1
ATOM 629 C C . ALA A 1 78 ? -12.201 -2.504 0.897 1.00 98.44 78 ALA A C 1
ATOM 631 O O . ALA A 1 78 ? -13.382 -2.438 0.527 1.00 98.44 78 ALA A O 1
ATOM 632 N N . PRO A 1 79 ? -11.826 -3.207 1.982 1.00 98.50 79 PRO A N 1
ATOM 633 C CA . PRO A 1 79 ? -12.793 -3.742 2.934 1.00 98.50 79 PRO A CA 1
ATOM 634 C C . PRO A 1 79 ? -13.694 -2.645 3.508 1.00 98.50 79 PRO A C 1
ATOM 636 O O . PRO A 1 79 ? -13.305 -1.476 3.589 1.00 98.50 79 PRO A O 1
ATOM 639 N N . ASP A 1 80 ? -14.894 -3.015 3.944 1.00 98.19 80 ASP A N 1
ATOM 640 C CA . ASP A 1 80 ? -15.827 -2.051 4.524 1.00 98.19 80 ASP A CA 1
ATOM 641 C C . ASP A 1 80 ? -15.221 -1.404 5.782 1.00 98.19 80 ASP A C 1
ATOM 643 O O . ASP A 1 80 ? -14.636 -2.066 6.640 1.00 98.19 80 ASP A O 1
ATOM 647 N N . GLY A 1 81 ? -15.313 -0.075 5.871 1.00 97.94 81 GLY A N 1
ATOM 648 C CA . GLY A 1 81 ? -14.681 0.707 6.940 1.00 97.94 81 GLY A CA 1
ATOM 649 C C . GLY A 1 81 ? -13.191 1.012 6.732 1.00 97.94 81 GLY A C 1
ATOM 650 O O . GLY A 1 81 ? -12.599 1.700 7.563 1.00 97.94 81 GLY A O 1
ATOM 651 N N . TYR A 1 82 ? -12.580 0.564 5.633 1.00 98.56 82 TYR A N 1
ATOM 652 C CA . TYR A 1 82 ? -11.208 0.905 5.244 1.00 98.56 82 TYR A CA 1
ATOM 653 C C . TYR A 1 82 ? -11.221 1.937 4.110 1.00 98.56 82 TYR A C 1
ATOM 655 O O . TYR A 1 82 ? -12.224 2.126 3.423 1.00 98.56 82 TYR A O 1
ATOM 663 N N . VAL A 1 83 ? -10.097 2.626 3.904 1.00 98.38 83 VAL A N 1
ATOM 664 C CA . VAL A 1 83 ? -9.928 3.574 2.794 1.00 98.38 83 VAL A CA 1
ATOM 665 C C . VAL A 1 83 ? -8.810 3.086 1.880 1.00 98.38 83 VAL A C 1
ATOM 667 O O . VAL A 1 83 ? -7.726 2.745 2.345 1.00 98.38 83 VAL A O 1
ATOM 670 N N . GLY A 1 84 ? -9.048 3.076 0.571 1.00 98.31 84 GLY A N 1
ATOM 671 C CA . GLY A 1 84 ? -8.051 2.651 -0.407 1.00 98.31 84 GLY A CA 1
ATOM 672 C C . GLY A 1 84 ? -8.565 2.679 -1.841 1.00 98.31 84 GLY A C 1
ATOM 673 O O . GLY A 1 84 ? -9.683 3.122 -2.099 1.00 98.31 84 GLY A O 1
ATOM 674 N N . GLY A 1 85 ? -7.726 2.220 -2.765 1.00 98.44 85 GLY A N 1
ATOM 675 C CA . GLY A 1 85 ? -8.022 2.098 -4.194 1.00 98.44 85 GLY A CA 1
ATOM 676 C C . GLY A 1 85 ? -7.617 3.312 -5.025 1.00 98.44 85 GLY A C 1
ATOM 677 O O . GLY A 1 85 ? -7.743 3.296 -6.248 1.00 98.44 85 GLY A O 1
ATOM 678 N N . ARG A 1 86 ? -7.090 4.360 -4.384 1.00 98.50 86 ARG A N 1
ATOM 679 C CA . ARG A 1 86 ? -6.561 5.545 -5.070 1.00 98.50 86 ARG A CA 1
ATOM 680 C C . ARG A 1 86 ? -5.248 5.203 -5.767 1.00 98.50 86 ARG A C 1
ATOM 682 O O . ARG A 1 86 ? -4.511 4.335 -5.305 1.00 98.50 86 ARG A O 1
ATOM 689 N N . LYS A 1 87 ? -4.934 5.923 -6.848 1.00 98.62 87 LYS A N 1
ATOM 690 C CA . LYS A 1 87 ? -3.630 5.834 -7.519 1.00 98.62 87 LYS A CA 1
ATOM 691 C C . LYS A 1 87 ? -2.516 6.213 -6.538 1.00 98.62 87 LYS A C 1
ATOM 693 O O . LYS A 1 87 ? -2.562 7.295 -5.961 1.00 98.62 87 LYS A O 1
ATOM 698 N N . PHE A 1 88 ? -1.505 5.358 -6.427 1.00 98.81 88 PHE A N 1
ATOM 699 C CA . PHE A 1 88 ? -0.241 5.684 -5.774 1.00 98.81 88 PHE A CA 1
ATOM 700 C C . PHE A 1 88 ? 0.760 6.159 -6.833 1.00 98.81 88 PHE A C 1
ATOM 702 O O . PHE A 1 88 ? 0.943 5.503 -7.859 1.00 98.81 88 PHE A O 1
ATOM 709 N N . GLY A 1 89 ? 1.347 7.337 -6.622 1.00 98.31 89 GLY A N 1
ATOM 710 C CA . GLY A 1 89 ? 2.165 8.016 -7.630 1.00 98.31 89 GLY A CA 1
ATOM 711 C C . GLY A 1 89 ? 3.569 7.439 -7.803 1.00 98.31 89 GLY A C 1
ATOM 712 O O . GLY A 1 89 ? 4.086 7.486 -8.915 1.00 98.31 89 GLY A O 1
ATOM 713 N N . ASN A 1 90 ? 4.154 6.878 -6.738 1.00 98.50 90 ASN A N 1
ATOM 714 C CA . ASN A 1 90 ? 5.551 6.427 -6.703 1.00 98.50 90 ASN A CA 1
ATOM 715 C C . ASN A 1 90 ? 6.539 7.515 -7.187 1.00 98.50 90 ASN A C 1
ATOM 717 O O . ASN A 1 90 ? 7.418 7.246 -8.006 1.00 98.50 90 ASN A O 1
ATOM 721 N N . PHE A 1 91 ? 6.373 8.760 -6.726 1.00 97.88 91 PHE A N 1
ATOM 722 C CA . PHE A 1 91 ? 7.171 9.902 -7.195 1.00 97.88 91 PHE A CA 1
ATOM 723 C C . PHE A 1 91 ? 8.630 9.820 -6.733 1.00 97.88 91 PHE A C 1
ATOM 725 O O . PHE A 1 91 ? 9.540 10.205 -7.464 1.00 97.88 91 PHE A O 1
ATOM 732 N N . GLU A 1 92 ? 8.835 9.241 -5.554 1.00 98.00 92 GLU A N 1
ATOM 733 C CA . GLU A 1 92 ? 10.118 8.970 -4.908 1.00 98.00 92 GLU A CA 1
ATOM 734 C C . GLU A 1 92 ? 10.804 7.722 -5.486 1.00 98.00 92 GLU A C 1
ATOM 736 O O . GLU A 1 92 ? 11.976 7.472 -5.221 1.00 98.00 92 GLU A O 1
ATOM 741 N N . LYS A 1 93 ? 10.089 6.957 -6.326 1.00 98.06 93 LYS A N 1
ATOM 742 C CA . LYS A 1 93 ? 10.602 5.791 -7.062 1.00 98.06 93 LYS A CA 1
ATOM 743 C C . LYS A 1 93 ? 11.133 4.670 -6.160 1.00 98.06 93 LYS A C 1
ATOM 745 O O . LYS A 1 93 ? 12.027 3.928 -6.557 1.00 98.06 93 LYS A O 1
ATOM 750 N N . HIS A 1 94 ? 10.557 4.515 -4.967 1.00 98.31 94 HIS A N 1
ATOM 751 C CA . HIS A 1 94 ? 10.861 3.398 -4.068 1.00 98.31 94 HIS A CA 1
ATOM 752 C C . HIS A 1 94 ? 10.383 2.046 -4.618 1.00 98.31 94 HIS A C 1
ATOM 754 O O . HIS A 1 94 ? 10.945 1.006 -4.279 1.00 98.31 94 HIS A O 1
ATOM 760 N N . LEU A 1 95 ? 9.352 2.051 -5.469 1.00 98.44 95 LEU A N 1
ATOM 761 C CA . LEU A 1 95 ? 8.850 0.860 -6.158 1.00 98.44 95 LEU A CA 1
ATOM 762 C C . LEU A 1 95 ? 9.334 0.817 -7.618 1.00 98.44 95 LEU A C 1
ATOM 764 O O . LEU A 1 95 ? 9.632 1.872 -8.189 1.00 98.44 95 LEU A O 1
ATOM 768 N N . PRO A 1 96 ? 9.361 -0.366 -8.265 1.00 98.31 96 PRO A N 1
ATOM 769 C CA . PRO A 1 96 ? 9.728 -0.489 -9.674 1.00 98.31 96 PRO A CA 1
ATOM 770 C C . PRO A 1 96 ? 8.933 0.458 -10.582 1.00 98.31 96 PRO A C 1
ATOM 772 O O . PRO A 1 96 ? 7.732 0.658 -10.400 1.00 98.31 96 PRO A O 1
ATOM 775 N N . LEU A 1 97 ? 9.589 1.037 -11.586 1.00 98.12 97 LEU A N 1
ATOM 776 C CA . LEU A 1 97 ? 8.921 1.951 -12.519 1.00 98.12 97 LEU A CA 1
ATOM 777 C C . LEU A 1 97 ? 8.090 1.216 -13.573 1.00 98.12 97 LEU A C 1
ATOM 779 O O . LEU A 1 97 ? 7.110 1.774 -14.062 1.00 98.12 97 LEU A O 1
ATOM 783 N N . ASN A 1 98 ? 8.460 -0.028 -13.881 1.00 97.81 98 ASN A N 1
ATOM 784 C CA . ASN A 1 98 ? 7.828 -0.846 -14.907 1.00 97.81 98 ASN A CA 1
ATOM 785 C C . ASN A 1 98 ? 7.329 -2.181 -14.335 1.00 97.81 98 ASN A C 1
ATOM 787 O O . ASN A 1 98 ? 7.854 -2.667 -13.330 1.00 97.81 98 ASN A O 1
ATOM 791 N N . ASP A 1 99 ? 6.304 -2.748 -14.971 1.00 96.25 99 ASP A N 1
ATOM 792 C CA . ASP A 1 99 ? 5.808 -4.102 -14.709 1.00 96.25 99 ASP A CA 1
ATOM 793 C C . ASP A 1 99 ? 6.715 -5.177 -15.338 1.00 96.25 99 ASP A C 1
ATOM 795 O O . ASP A 1 99 ? 7.731 -4.866 -15.968 1.00 96.25 99 ASP A O 1
ATOM 799 N N . SER A 1 100 ? 6.358 -6.455 -15.168 1.00 94.88 100 SER A N 1
ATOM 800 C CA . SER A 1 100 ? 7.121 -7.575 -15.737 1.00 94.88 100 SER A CA 1
ATOM 801 C C . SER A 1 100 ? 7.217 -7.551 -17.271 1.00 94.88 100 SER A C 1
ATOM 803 O O . SER A 1 100 ? 8.149 -8.124 -17.832 1.00 94.88 100 SER A O 1
ATOM 805 N N . ASN A 1 101 ? 6.306 -6.842 -17.945 1.00 96.25 101 ASN A N 1
ATOM 806 C CA . ASN A 1 101 ? 6.239 -6.703 -19.399 1.00 96.25 101 ASN A CA 1
ATOM 807 C C . ASN A 1 101 ? 6.928 -5.423 -19.908 1.00 96.25 101 ASN A C 1
ATOM 809 O O . ASN A 1 101 ? 6.834 -5.098 -21.091 1.00 96.25 101 ASN A O 1
ATOM 813 N N . GLY A 1 102 ? 7.590 -4.661 -19.030 1.00 96.81 102 GLY A N 1
ATOM 814 C CA . GLY A 1 102 ? 8.280 -3.420 -19.385 1.00 96.81 102 GLY A CA 1
ATOM 815 C C . GLY A 1 102 ? 7.363 -2.206 -19.577 1.00 96.81 102 GLY A C 1
ATOM 816 O O . GLY A 1 102 ? 7.833 -1.159 -20.020 1.00 96.81 102 GLY A O 1
ATOM 817 N N . ARG A 1 103 ? 6.071 -2.303 -19.240 1.00 97.31 103 ARG A N 1
ATOM 818 C CA . ARG A 1 103 ? 5.123 -1.176 -19.307 1.00 97.31 103 ARG A CA 1
ATOM 819 C C . ARG A 1 103 ? 5.187 -0.354 -18.017 1.00 97.31 103 ARG A C 1
ATOM 821 O O . ARG A 1 103 ? 5.512 -0.921 -16.976 1.00 97.31 103 ARG A O 1
ATOM 828 N N . PRO A 1 104 ? 4.807 0.939 -18.022 1.00 97.50 104 PRO A N 1
ATOM 829 C CA . PRO A 1 104 ? 4.752 1.736 -16.798 1.00 97.50 104 PRO A CA 1
ATOM 830 C C . PRO A 1 104 ? 3.884 1.078 -15.718 1.00 97.50 104 PRO A C 1
ATOM 832 O O . PRO A 1 104 ? 2.704 0.789 -15.941 1.00 97.50 104 PRO A O 1
ATOM 835 N N . ALA A 1 105 ? 4.459 0.864 -14.536 1.00 97.75 105 ALA A N 1
ATOM 836 C CA . ALA A 1 105 ? 3.780 0.204 -13.434 1.00 97.75 105 ALA A CA 1
ATOM 837 C C . ALA A 1 105 ? 2.636 1.070 -12.888 1.00 97.75 105 ALA A C 1
ATOM 839 O O . ALA A 1 105 ? 2.760 2.284 -12.700 1.00 97.75 105 ALA A O 1
ATOM 840 N N . ARG A 1 106 ? 1.498 0.430 -12.606 1.00 98.38 106 ARG A N 1
ATOM 841 C CA . ARG A 1 106 ? 0.299 1.088 -12.075 1.00 98.38 106 ARG A CA 1
ATOM 842 C C . ARG A 1 106 ? 0.059 0.627 -10.649 1.00 98.38 106 ARG A C 1
ATOM 844 O O . ARG A 1 106 ? -0.195 -0.551 -10.413 1.00 98.38 106 ARG A O 1
ATOM 851 N N . TYR A 1 107 ? 0.107 1.572 -9.716 1.00 98.81 107 TYR A N 1
ATOM 852 C CA . TYR A 1 107 ? -0.029 1.291 -8.293 1.00 98.81 107 TYR A CA 1
ATOM 853 C C . TYR A 1 107 ? -1.313 1.871 -7.706 1.00 98.81 107 TYR A C 1
ATOM 855 O O . TYR A 1 107 ? -1.759 2.960 -8.083 1.00 98.81 107 TYR A O 1
ATOM 863 N N . ARG A 1 108 ? -1.875 1.153 -6.731 1.00 98.88 108 ARG A N 1
ATOM 864 C CA . ARG A 1 108 ? -2.946 1.630 -5.849 1.00 98.88 108 ARG A CA 1
ATOM 865 C C . ARG A 1 108 ? -2.538 1.501 -4.392 1.00 98.88 108 ARG A C 1
ATOM 867 O O . ARG A 1 108 ? -1.858 0.542 -4.038 1.00 98.88 108 ARG A O 1
ATOM 874 N N . GLU A 1 109 ? -2.974 2.446 -3.571 1.00 98.81 109 GLU A N 1
ATOM 875 C CA . GLU A 1 109 ? -2.745 2.452 -2.124 1.00 98.81 109 GLU A CA 1
ATOM 876 C C . GLU A 1 109 ? -3.984 2.027 -1.328 1.00 98.81 109 GLU A C 1
ATOM 878 O O . GLU A 1 109 ? -5.124 2.302 -1.718 1.00 98.81 109 GLU A O 1
ATOM 883 N N . TRP A 1 110 ? -3.752 1.395 -0.178 1.00 98.81 110 TRP A N 1
ATOM 884 C CA . TRP A 1 110 ? -4.789 0.865 0.699 1.00 98.81 110 TRP A CA 1
ATOM 885 C C . TRP A 1 110 ? -4.393 0.991 2.169 1.00 98.81 110 TRP A C 1
ATOM 887 O O . TRP A 1 110 ? -3.244 0.749 2.546 1.00 98.81 110 TRP A O 1
ATOM 897 N N . ASP A 1 111 ? -5.359 1.326 3.021 1.00 98.62 111 ASP A N 1
ATOM 898 C CA . ASP A 1 111 ? -5.204 1.147 4.460 1.00 98.62 111 ASP A CA 1
ATOM 899 C C . ASP A 1 111 ? -5.166 -0.331 4.827 1.00 98.62 111 ASP A C 1
ATOM 901 O O . ASP A 1 111 ? -5.898 -1.146 4.270 1.00 98.62 111 ASP A O 1
ATOM 905 N N . VAL A 1 112 ? -4.384 -0.644 5.857 1.00 98.56 112 VAL A N 1
ATOM 906 C CA . VAL A 1 112 ? -4.361 -1.968 6.499 1.00 98.56 112 VAL A CA 1
ATOM 907 C C . VAL A 1 112 ? -5.039 -1.970 7.874 1.00 98.56 112 VAL A C 1
ATOM 909 O O . VAL A 1 112 ? -5.109 -3.005 8.533 1.00 98.56 112 VAL A O 1
ATOM 912 N N . ASN A 1 113 ? -5.574 -0.820 8.297 1.00 97.88 113 ASN A N 1
ATOM 913 C CA . ASN A 1 113 ? -6.337 -0.633 9.529 1.00 97.88 113 ASN A CA 1
ATOM 914 C C . ASN A 1 113 ? -7.694 0.024 9.213 1.00 97.88 113 ASN A C 1
ATOM 916 O O . ASN A 1 113 ? -7.756 0.877 8.326 1.00 97.88 113 ASN A O 1
ATOM 920 N N . PRO A 1 114 ? -8.769 -0.301 9.953 1.00 97.44 114 PRO A N 1
ATOM 921 C CA . PRO A 1 114 ? -10.062 0.336 9.748 1.00 97.44 114 PRO A CA 1
ATOM 922 C C . PRO A 1 114 ? -10.009 1.811 10.158 1.00 97.44 114 PRO A C 1
ATOM 924 O O . PRO A 1 114 ? -9.399 2.178 11.170 1.00 97.44 114 PRO A O 1
ATOM 927 N N . LYS A 1 115 ? -10.711 2.663 9.412 1.00 97.56 115 LYS A N 1
ATOM 928 C CA . LYS A 1 115 ? -10.863 4.080 9.734 1.00 97.56 115 LYS A CA 1
ATOM 929 C C . LYS A 1 115 ? -11.757 4.236 10.963 1.00 97.56 115 LYS A C 1
ATOM 931 O O . LYS A 1 115 ? -12.895 3.777 10.989 1.00 97.56 115 LYS A O 1
ATOM 936 N N . LYS A 1 116 ? -11.261 4.949 11.975 1.00 97.31 116 LYS A N 1
ATOM 937 C CA . LYS A 1 116 ? -12.009 5.271 13.200 1.00 97.31 116 LYS A CA 1
ATOM 938 C C . LYS A 1 116 ? -12.331 6.764 13.239 1.00 97.31 116 LYS A C 1
ATOM 940 O O . LYS A 1 116 ? -11.479 7.592 12.918 1.00 97.31 116 LYS A O 1
ATOM 945 N N . LYS A 1 117 ? -13.557 7.122 13.634 1.00 96.69 117 LYS A N 1
ATOM 946 C CA . LYS A 1 117 ? -13.976 8.528 13.759 1.00 96.69 117 LYS A CA 1
ATOM 947 C C . LYS A 1 117 ? -13.062 9.258 14.750 1.00 96.69 117 LYS A C 1
ATOM 949 O O . LYS A 1 117 ? -12.781 8.737 15.825 1.00 96.69 117 LYS A O 1
ATOM 954 N N . GLY A 1 118 ? -12.585 10.442 14.364 1.00 96.25 118 GLY A N 1
ATOM 955 C CA . GLY A 1 118 ? -11.698 11.265 15.193 1.00 96.25 118 GLY A CA 1
ATOM 956 C C . GLY A 1 118 ? -10.270 10.730 15.355 1.00 96.25 118 GLY A C 1
ATOM 957 O O . GLY A 1 118 ? -9.532 11.263 16.174 1.00 96.25 118 GLY A O 1
ATOM 958 N N . LYS A 1 119 ? -9.859 9.694 14.607 1.00 96.56 119 LYS A N 1
ATOM 959 C CA . LYS A 1 119 ? -8.487 9.164 14.643 1.00 96.56 119 LYS A CA 1
ATOM 960 C C . LYS A 1 119 ? -7.837 9.213 13.265 1.00 96.56 119 LYS A C 1
ATOM 962 O O . LYS A 1 119 ? -8.498 9.017 12.245 1.00 96.56 119 LYS A O 1
ATOM 967 N N . ASN A 1 120 ? -6.524 9.437 13.249 1.00 95.19 120 ASN A N 1
ATOM 968 C CA . ASN A 1 120 ? -5.713 9.265 12.048 1.00 95.19 120 ASN A CA 1
ATOM 969 C C . ASN A 1 120 ? -5.756 7.783 11.598 1.00 95.19 120 ASN A C 1
ATOM 971 O O . ASN A 1 120 ? -5.902 6.879 12.421 1.00 95.19 120 ASN A O 1
ATOM 975 N N . ARG A 1 121 ? -5.635 7.544 10.288 1.00 95.62 121 ARG A N 1
ATOM 976 C CA . ARG A 1 121 ? -5.573 6.222 9.635 1.00 95.62 121 ARG A CA 1
ATOM 977 C C . ARG A 1 121 ? -4.299 5.438 9.994 1.00 95.62 121 ARG A C 1
ATOM 979 O O . ARG A 1 121 ? -4.254 4.226 9.802 1.00 95.62 121 ARG A O 1
ATOM 986 N N . GLY A 1 122 ? -3.299 6.120 10.555 1.00 96.75 122 GLY A N 1
ATOM 987 C CA . GLY A 1 122 ? -1.994 5.555 10.895 1.00 96.75 122 GLY A CA 1
ATOM 988 C C . GLY A 1 122 ? -1.001 5.659 9.737 1.00 96.75 122 GLY A C 1
ATOM 989 O O . GLY A 1 122 ? -1.338 6.164 8.666 1.00 96.75 122 GLY A O 1
ATOM 990 N N . ALA A 1 123 ? 0.230 5.204 9.973 1.00 97.81 123 ALA A N 1
ATOM 991 C CA . ALA A 1 123 ? 1.320 5.246 8.995 1.00 97.81 123 ALA A CA 1
ATOM 992 C C . ALA A 1 123 ? 1.334 4.029 8.056 1.00 97.81 123 ALA A C 1
ATOM 994 O O . ALA A 1 123 ? 1.801 4.117 6.926 1.00 97.81 123 ALA A O 1
ATOM 995 N N . GLU A 1 124 ? 0.799 2.894 8.507 1.00 98.56 124 GLU A N 1
ATOM 996 C CA . GLU A 1 124 ? 0.858 1.642 7.757 1.00 98.56 124 GLU A CA 1
ATOM 997 C C . GLU A 1 124 ? -0.004 1.695 6.485 1.00 98.56 124 GLU A C 1
ATOM 999 O O . GLU A 1 124 ? -1.160 2.148 6.515 1.00 98.56 124 GLU A O 1
ATOM 1004 N N . ARG A 1 125 ? 0.536 1.197 5.369 1.00 98.69 125 ARG A N 1
ATOM 1005 C CA . ARG A 1 125 ? -0.158 1.100 4.077 1.00 98.69 125 ARG A CA 1
ATOM 1006 C C . ARG A 1 125 ? 0.222 -0.174 3.338 1.00 98.69 125 ARG A C 1
ATOM 1008 O O . ARG A 1 125 ? 1.319 -0.706 3.487 1.00 98.69 125 ARG A O 1
ATOM 1015 N N . LEU A 1 126 ? -0.697 -0.619 2.494 1.00 98.75 126 LEU A N 1
ATOM 1016 C CA . LEU A 1 126 ? -0.467 -1.615 1.460 1.00 98.75 126 LEU A CA 1
ATOM 1017 C C . LEU A 1 126 ? -0.490 -0.903 0.106 1.00 98.75 126 LEU A C 1
ATOM 1019 O O . LEU A 1 126 ? -1.382 -0.099 -0.162 1.00 98.75 126 LEU A O 1
ATOM 1023 N N . VAL A 1 127 ? 0.471 -1.209 -0.756 1.00 98.88 127 VAL A N 1
ATOM 1024 C CA . VAL A 1 127 ? 0.515 -0.744 -2.143 1.00 98.88 127 VAL A CA 1
ATOM 1025 C C . VAL A 1 127 ? 0.485 -1.958 -3.058 1.00 98.88 127 VAL A C 1
ATOM 1027 O O . VAL A 1 127 ? 1.224 -2.914 -2.851 1.00 98.88 127 VAL A O 1
ATOM 1030 N N . THR A 1 128 ? -0.379 -1.947 -4.067 1.00 98.81 128 THR A N 1
ATOM 1031 C CA . THR A 1 128 ? -0.544 -3.072 -5.001 1.00 98.81 128 THR A CA 1
ATOM 1032 C C . THR A 1 128 ? -0.358 -2.618 -6.438 1.00 98.81 128 THR A C 1
ATOM 1034 O O . THR A 1 128 ? -0.928 -1.595 -6.823 1.00 98.81 128 THR A O 1
ATOM 1037 N N . SER A 1 129 ? 0.333 -3.422 -7.241 1.00 98.19 129 SER A N 1
ATOM 1038 C CA . SE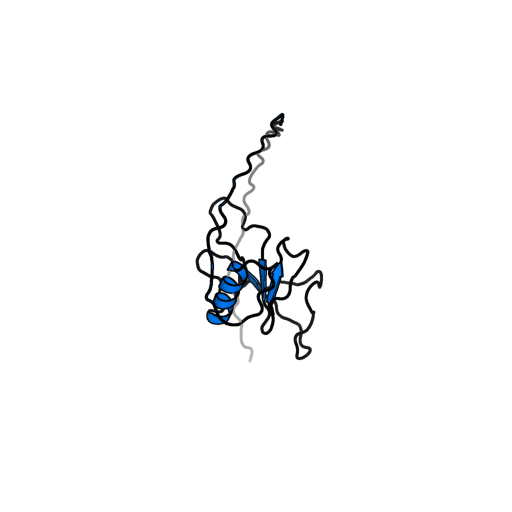R A 1 129 ? 0.186 -3.451 -8.699 1.00 98.19 129 SER A CA 1
ATOM 1039 C C . SER A 1 129 ? -0.665 -4.650 -9.129 1.00 98.19 129 SER A C 1
ATOM 1041 O O . SER A 1 129 ? -1.167 -5.397 -8.284 1.00 98.19 129 SER A O 1
ATOM 1043 N N . GLU A 1 130 ? -0.826 -4.857 -10.436 1.00 95.56 130 GLU A N 1
ATOM 1044 C CA . GLU A 1 130 ? -1.491 -6.047 -10.987 1.00 95.56 130 GLU A CA 1
ATOM 1045 C C . GLU A 1 130 ? -0.837 -7.345 -10.488 1.00 95.56 130 GLU A C 1
ATOM 1047 O O . GLU A 1 130 ? -1.540 -8.243 -10.039 1.00 95.56 130 GLU A O 1
ATOM 1052 N N . GLU A 1 131 ? 0.493 -7.395 -10.431 1.00 94.62 131 GLU A N 1
ATOM 1053 C CA . GLU A 1 131 ? 1.246 -8.628 -10.156 1.00 94.62 131 GLU A CA 1
ATOM 1054 C C . GLU A 1 131 ? 1.805 -8.704 -8.731 1.00 94.62 131 GLU A C 1
ATOM 1056 O O . GLU A 1 131 ? 1.995 -9.787 -8.185 1.00 94.62 131 GLU A O 1
ATOM 1061 N N . LYS A 1 132 ? 2.087 -7.552 -8.116 1.00 97.94 132 LYS A N 1
ATOM 1062 C CA . LYS A 1 132 ? 2.897 -7.463 -6.897 1.00 97.94 132 LYS A CA 1
ATOM 1063 C C . LYS A 1 132 ? 2.228 -6.622 -5.821 1.00 97.94 132 LYS A C 1
ATOM 1065 O O . LYS A 1 132 ? 1.293 -5.859 -6.087 1.00 97.94 132 LYS A O 1
ATOM 1070 N N . ALA A 1 133 ? 2.694 -6.776 -4.588 1.00 98.44 133 ALA A N 1
ATOM 1071 C CA . ALA A 1 133 ? 2.238 -5.987 -3.457 1.00 98.44 133 ALA A CA 1
ATOM 1072 C C . ALA A 1 133 ? 3.397 -5.659 -2.513 1.00 98.44 133 ALA A C 1
ATOM 1074 O O . ALA A 1 133 ? 4.320 -6.452 -2.348 1.00 98.44 133 ALA A O 1
ATOM 1075 N N . TRP A 1 134 ? 3.319 -4.494 -1.878 1.00 98.69 134 TRP A N 1
ATOM 1076 C CA . TRP A 1 134 ? 4.310 -3.995 -0.937 1.00 98.69 134 TRP A CA 1
ATOM 1077 C C . TRP A 1 134 ? 3.630 -3.437 0.297 1.00 98.69 134 TRP A C 1
ATOM 1079 O O . TRP A 1 134 ? 2.609 -2.754 0.215 1.00 98.69 134 TRP A O 1
ATOM 1089 N N . TYR A 1 135 ? 4.228 -3.700 1.444 1.00 98.62 135 TYR A N 1
ATOM 1090 C CA . TYR A 1 135 ? 3.822 -3.160 2.724 1.00 98.62 135 TYR A CA 1
ATOM 1091 C C . TYR A 1 135 ? 4.780 -2.049 3.148 1.00 98.62 135 TYR A C 1
ATOM 1093 O O . TYR A 1 135 ? 5.991 -2.217 3.059 1.00 98.62 135 TYR A O 1
ATOM 1101 N N . THR A 1 136 ? 4.244 -0.938 3.642 1.00 98.50 136 THR A N 1
ATOM 1102 C CA . THR A 1 136 ? 5.014 0.100 4.339 1.00 98.50 136 THR A CA 1
ATOM 1103 C C . THR A 1 136 ? 4.437 0.284 5.734 1.00 98.50 136 THR A C 1
ATOM 1105 O O . THR A 1 136 ? 3.217 0.316 5.925 1.00 98.50 136 THR A O 1
ATOM 1108 N N . ARG A 1 137 ? 5.322 0.394 6.724 1.00 97.94 137 ARG A N 1
ATOM 1109 C CA . ARG A 1 137 ? 4.964 0.632 8.132 1.00 97.94 137 ARG A CA 1
ATOM 1110 C C . ARG A 1 137 ? 5.121 2.093 8.555 1.00 97.94 137 ARG A C 1
ATOM 1112 O O . ARG A 1 137 ? 4.660 2.469 9.627 1.00 97.94 137 ARG A O 1
ATOM 1119 N N . ASP A 1 138 ? 5.785 2.878 7.722 1.00 97.44 138 ASP A N 1
ATOM 1120 C CA . ASP A 1 138 ? 6.331 4.209 7.981 1.00 97.44 138 ASP A CA 1
ATOM 1121 C C . ASP A 1 138 ? 5.875 5.205 6.911 1.00 97.44 138 ASP A C 1
ATOM 1123 O O . ASP A 1 138 ? 6.577 6.142 6.564 1.00 97.44 138 ASP A O 1
ATOM 1127 N N . HIS A 1 139 ? 4.654 5.019 6.403 1.00 97.50 139 HIS A N 1
ATOM 1128 C CA . HIS A 1 139 ? 4.000 5.974 5.516 1.00 97.50 139 HIS A CA 1
ATOM 1129 C C . HIS A 1 139 ? 4.808 6.295 4.247 1.00 97.50 139 HIS A C 1
ATOM 1131 O O . HIS A 1 139 ? 5.017 7.457 3.904 1.00 97.50 139 HIS A O 1
ATOM 1137 N N . TYR A 1 140 ? 5.167 5.234 3.520 1.00 98.38 140 TYR A N 1
ATOM 1138 C CA . TYR A 1 140 ? 5.842 5.239 2.215 1.00 98.38 140 TYR A CA 1
ATOM 1139 C C . TYR A 1 140 ? 7.355 5.507 2.240 1.00 98.38 140 TYR A C 1
ATOM 1141 O O . TYR A 1 140 ? 7.948 5.567 1.167 1.00 98.38 140 TYR A O 1
ATOM 1149 N N . GLU A 1 141 ? 7.988 5.607 3.413 1.00 97.75 141 GLU A N 1
ATOM 1150 C CA . GLU A 1 141 ? 9.448 5.766 3.514 1.00 97.75 141 GLU A CA 1
ATOM 1151 C C . GLU A 1 141 ? 10.197 4.471 3.162 1.00 97.75 141 GLU A C 1
ATOM 1153 O O . GLU A 1 141 ? 11.178 4.501 2.420 1.00 97.75 141 GLU A O 1
ATOM 1158 N N . ASN A 1 142 ? 9.721 3.317 3.646 1.00 97.56 142 ASN A N 1
ATOM 1159 C CA . ASN A 1 142 ? 10.301 2.010 3.344 1.00 97.56 142 ASN A CA 1
ATOM 1160 C C . ASN A 1 142 ? 9.231 0.995 2.934 1.00 97.56 142 ASN A C 1
ATOM 1162 O O . ASN A 1 142 ? 8.096 1.013 3.418 1.00 97.56 142 ASN A O 1
ATOM 1166 N N . PHE A 1 143 ? 9.621 0.059 2.065 1.00 98.06 143 PHE A N 1
ATOM 1167 C CA . PHE A 1 143 ? 8.732 -0.970 1.533 1.00 98.06 143 PHE A CA 1
ATOM 1168 C C . PHE A 1 143 ? 9.297 -2.377 1.713 1.00 98.06 143 PHE A C 1
ATOM 1170 O O . PHE A 1 143 ? 10.457 -2.653 1.417 1.00 98.06 143 PHE A O 1
ATOM 1177 N N . GLU A 1 144 ? 8.426 -3.293 2.121 1.00 97.62 144 GLU A N 1
ATOM 1178 C CA . GLU A 1 144 ? 8.663 -4.731 2.126 1.00 97.62 144 GLU A CA 1
ATOM 1179 C C . GLU A 1 144 ? 7.777 -5.382 1.060 1.00 97.62 144 GLU A C 1
ATOM 1181 O O . GLU A 1 144 ? 6.550 -5.295 1.128 1.00 97.62 144 GLU A O 1
ATOM 1186 N N . GLU A 1 145 ? 8.381 -6.024 0.057 1.00 96.75 145 GLU A N 1
ATOM 1187 C CA . GLU A 1 145 ? 7.628 -6.787 -0.946 1.00 96.75 145 GLU A CA 1
ATOM 1188 C C . GLU A 1 145 ? 6.984 -8.022 -0.299 1.00 96.75 145 GLU A C 1
ATOM 1190 O O . GLU A 1 145 ? 7.629 -8.775 0.436 1.00 96.75 145 GLU A O 1
ATOM 1195 N N . ILE A 1 146 ? 5.703 -8.230 -0.595 1.00 95.94 146 ILE A N 1
ATOM 1196 C CA . ILE A 1 146 ? 4.929 -9.396 -0.174 1.00 95.94 146 ILE A CA 1
ATOM 1197 C C . ILE A 1 146 ? 5.063 -10.456 -1.271 1.00 95.94 146 ILE A C 1
ATOM 1199 O O . ILE A 1 146 ? 4.650 -10.216 -2.407 1.00 95.94 146 ILE A O 1
ATOM 1203 N N . LYS A 1 147 ? 5.639 -11.612 -0.929 1.00 87.06 147 LYS A N 1
ATOM 1204 C CA . LYS A 1 147 ? 5.868 -12.744 -1.842 1.00 87.06 147 LYS A CA 1
ATOM 1205 C C . LYS A 1 147 ? 4.774 -13.795 -1.664 1.00 87.06 147 LYS A C 1
ATOM 1207 O O . LYS A 1 147 ? 4.521 -14.171 -0.504 1.00 87.06 147 LYS A O 1
#

Secondary structure (DSSP, 8-state):
--PPPPP--------------------------------------------S-S----TTS-HHHHHHHHHHHHHSSPPTT--EEEEE--TT--S-SB-TTSSBP-EEEEESS---TTS---S-EEEE-SS-EEEESSTTSS-EEE-

pLDDT: mean 78.71, std 23.91, range [29.97, 98.88]

InterPro domains:
  IPR000026 Guanine-specific ribonuclease N1-like [PF00545] (58-146)
  IPR016191 Ribonuclease/ribotoxin [SSF53933] (55-146)